Protein AF-A0AAW9DZJ7-F1 (afdb_monomer)

Foldseek 3Di:
DDVVVVVVVVVVVVVVVVVVPPPDDFFFWDDWDADPQFIWTWTDDDPDIDIDGHHHPDDDDRTDPPPD

Solvent-accessible surface area (backbone atoms only — not comparable to full-atom values): 4223 Å² total; per-residue (Å²): 134,61,70,68,59,56,51,52,52,52,52,52,53,51,62,61,54,58,65,68,75,69,67,72,81,68,32,36,56,72,46,78,48,84,49,98,89,17,21,37,31,32,23,48,51,91,91,50,71,48,78,50,76,44,60,64,92,54,78,71,62,67,44,50,79,81,89,122

Nearest PDB structures (foldseek):
  2d62-assembly1_A-2  TM=6.928E-01  e=1.068E+00  Pyrococcus horikoshii
  7x0q-assembly1_B  TM=7.327E-01  e=1.845E+00  Acetivibrio thermocellus
  2it1-assembly1_B  TM=6.776E-01  e=2.084E+00  Pyrococcus horikoshii
  7x0q-assembly1_A  TM=6.810E-01  e=2.214E+00  Acetivibrio thermocellus
  4wqs-assembly2_N  TM=5.625E-01  e=1.005E+00  Thermus thermophilus HB8

Structure (mmCIF, N/CA/C/O backbone):
data_AF-A0AAW9DZJ7-F1
#
_entry.id   AF-A0AAW9DZJ7-F1
#
loop_
_atom_site.group_PDB
_atom_site.id
_atom_site.type_symbol
_atom_site.label_atom_id
_atom_site.label_alt_id
_atom_site.label_comp_id
_atom_site.label_asym_id
_atom_site.label_entity_id
_atom_site.label_seq_id
_atom_site.pdbx_PDB_ins_code
_atom_site.Cartn_x
_atom_site.Cartn_y
_atom_site.Cartn_z
_atom_site.occupancy
_atom_site.B_iso_or_equiv
_atom_site.auth_seq_id
_atom_site.auth_comp_id
_atom_site.auth_asym_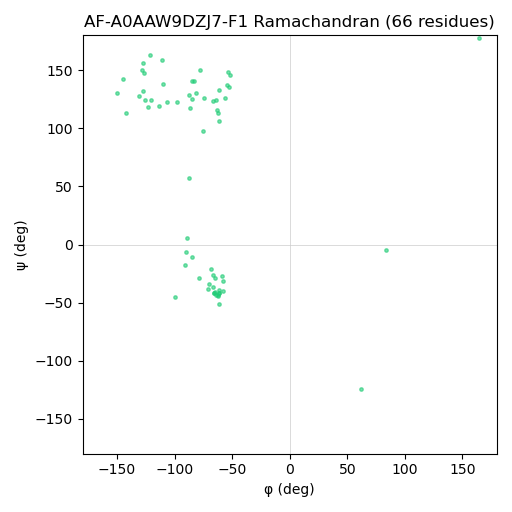id
_atom_site.auth_atom_id
_atom_site.pdbx_PDB_model_num
ATOM 1 N N . MET A 1 1 ? 40.926 3.741 -27.704 1.00 57.66 1 MET A N 1
ATOM 2 C CA . MET A 1 1 ? 40.062 3.231 -26.613 1.00 57.66 1 MET A CA 1
ATOM 3 C C . MET A 1 1 ? 39.958 1.723 -26.764 1.00 57.66 1 MET A C 1
ATOM 5 O O . MET A 1 1 ? 39.763 1.266 -27.881 1.00 57.66 1 MET A O 1
ATOM 9 N N . ASN A 1 2 ? 40.191 0.959 -25.695 1.00 78.00 2 ASN A N 1
ATOM 10 C CA . ASN A 1 2 ? 40.286 -0.501 -25.758 1.00 78.00 2 ASN A CA 1
ATOM 11 C C . ASN A 1 2 ? 38.879 -1.128 -25.752 1.00 78.00 2 ASN A C 1
ATOM 13 O O . ASN A 1 2 ? 38.058 -0.772 -24.906 1.00 78.00 2 ASN A O 1
ATOM 17 N N . ALA A 1 3 ? 38.592 -2.040 -26.684 1.00 72.88 3 ALA A N 1
ATOM 18 C CA . ALA A 1 3 ? 37.259 -2.627 -26.875 1.00 72.88 3 ALA A CA 1
ATOM 19 C C . ALA A 1 3 ? 36.730 -3.334 -25.611 1.00 72.88 3 ALA A C 1
ATOM 21 O O . ALA A 1 3 ? 35.539 -3.285 -25.318 1.00 72.88 3 ALA A O 1
ATOM 22 N N . VAL A 1 4 ? 37.632 -3.902 -24.808 1.00 75.19 4 VAL A N 1
ATOM 23 C CA . VAL A 1 4 ? 37.328 -4.532 -23.511 1.00 75.19 4 VAL A CA 1
ATOM 24 C C . VAL A 1 4 ? 36.738 -3.534 -22.512 1.00 75.19 4 VAL A C 1
ATOM 26 O O . VAL A 1 4 ? 35.808 -3.848 -21.775 1.00 75.19 4 VAL A O 1
ATOM 29 N N . GLN A 1 5 ? 37.253 -2.307 -22.508 1.00 74.75 5 GLN A N 1
ATOM 30 C CA . GLN A 1 5 ? 36.823 -1.269 -21.578 1.00 74.75 5 GLN A CA 1
ATOM 31 C C . GLN A 1 5 ? 35.416 -0.774 -21.932 1.00 74.75 5 GLN A C 1
ATOM 33 O O . GLN A 1 5 ? 34.586 -0.596 -21.048 1.00 74.75 5 GLN A O 1
ATOM 38 N N . LEU A 1 6 ? 35.130 -0.661 -23.233 1.00 77.69 6 LEU A N 1
ATOM 39 C CA . LEU A 1 6 ? 33.806 -0.345 -23.775 1.00 77.69 6 LEU A CA 1
ATOM 40 C C . LEU A 1 6 ? 32.764 -1.417 -23.420 1.00 77.69 6 LEU A C 1
ATOM 42 O O . LEU A 1 6 ? 31.660 -1.081 -22.998 1.00 77.69 6 LEU A O 1
ATOM 46 N N . LEU A 1 7 ? 33.130 -2.696 -23.533 1.00 81.00 7 LEU A N 1
ATOM 47 C CA . LEU A 1 7 ? 32.254 -3.819 -23.184 1.00 81.00 7 LEU A CA 1
ATOM 48 C C . LEU A 1 7 ? 31.944 -3.869 -21.681 1.00 81.00 7 LEU A C 1
ATOM 50 O O . LEU A 1 7 ? 30.788 -4.061 -21.306 1.00 81.00 7 LEU A O 1
ATOM 54 N N . CYS A 1 8 ? 32.938 -3.626 -20.820 1.00 79.69 8 CYS A N 1
ATOM 55 C CA . CYS A 1 8 ? 32.720 -3.527 -19.374 1.00 79.69 8 CYS A CA 1
ATOM 56 C C . CYS A 1 8 ? 31.785 -2.370 -19.006 1.00 79.69 8 CYS A C 1
ATOM 58 O O . CYS A 1 8 ? 30.878 -2.547 -18.195 1.00 79.69 8 CYS A O 1
ATOM 60 N N . SER A 1 9 ? 31.967 -1.194 -19.613 1.00 78.94 9 SER A N 1
ATOM 61 C CA . SER A 1 9 ? 31.078 -0.051 -19.381 1.00 78.94 9 SER A CA 1
ATOM 62 C C . SER A 1 9 ? 29.639 -0.355 -19.804 1.00 78.94 9 SER A C 1
ATOM 64 O O . SER A 1 9 ? 28.707 -0.035 -19.069 1.00 78.94 9 SER A O 1
ATOM 66 N N . LEU A 1 10 ? 29.449 -1.019 -20.948 1.00 80.94 10 LEU A N 1
ATOM 67 C CA . LEU A 1 10 ? 28.125 -1.386 -21.448 1.00 80.94 10 LEU A CA 1
ATOM 68 C C . LEU A 1 10 ? 27.424 -2.402 -20.533 1.00 80.94 10 LEU A C 1
ATOM 70 O O . LEU A 1 10 ? 26.241 -2.251 -20.235 1.00 80.94 10 LEU A O 1
ATOM 74 N N . ALA A 1 11 ? 28.163 -3.402 -20.043 1.00 80.31 11 ALA A N 1
ATOM 75 C CA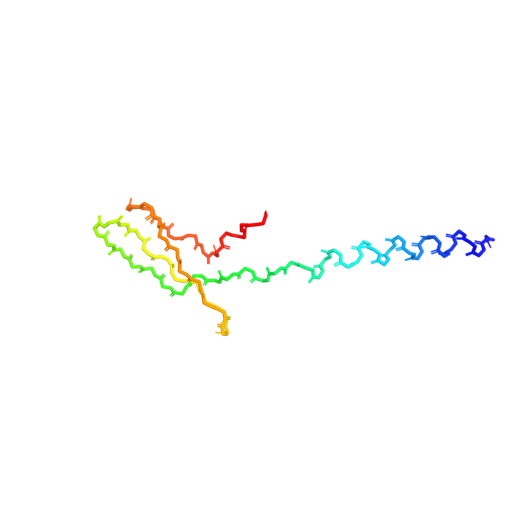 . ALA A 1 11 ? 27.641 -4.400 -19.114 1.00 80.31 11 ALA A CA 1
ATOM 76 C C . ALA A 1 11 ? 27.173 -3.764 -17.795 1.00 80.31 11 ALA A C 1
ATOM 78 O O . ALA A 1 11 ? 26.096 -4.095 -17.300 1.00 80.31 11 ALA A O 1
ATOM 79 N N . LEU A 1 12 ? 27.935 -2.806 -17.256 1.00 77.25 12 LEU A N 1
ATOM 80 C CA . LEU A 1 12 ? 27.559 -2.082 -16.038 1.00 77.25 12 LEU A CA 1
ATOM 81 C C . LEU A 1 12 ? 26.294 -1.232 -16.231 1.00 77.25 12 LEU A C 1
ATOM 83 O O . LEU A 1 12 ? 25.424 -1.230 -15.361 1.00 77.25 12 LEU A O 1
ATOM 87 N N . ILE A 1 13 ? 26.158 -0.558 -17.379 1.00 78.19 13 ILE A N 1
ATOM 88 C CA . ILE A 1 13 ? 24.958 0.226 -17.714 1.00 78.19 13 ILE A CA 1
ATOM 89 C C . ILE A 1 13 ? 23.731 -0.688 -17.834 1.00 78.19 13 ILE A C 1
ATOM 91 O O . ILE A 1 13 ? 22.671 -0.375 -17.288 1.00 78.19 13 ILE A O 1
ATOM 95 N N . LEU A 1 14 ? 23.877 -1.840 -18.494 1.00 73.06 14 LEU A N 1
ATOM 96 C CA . LEU A 1 14 ? 22.797 -2.815 -18.638 1.00 73.06 14 LEU A CA 1
ATOM 97 C C . LEU A 1 14 ? 22.334 -3.335 -17.271 1.00 73.06 14 LEU A C 1
ATOM 99 O O . LEU A 1 14 ? 21.149 -3.238 -16.963 1.00 73.06 14 LEU A O 1
ATOM 103 N N . VAL A 1 15 ? 23.249 -3.791 -16.410 1.00 71.44 15 VAL A N 1
ATOM 104 C CA . VAL A 1 15 ? 22.918 -4.281 -15.056 1.00 71.44 15 VAL A CA 1
ATOM 105 C C . VAL A 1 15 ? 22.206 -3.216 -14.213 1.00 71.44 15 VAL A C 1
ATOM 107 O O . VAL A 1 15 ? 21.245 -3.535 -13.511 1.00 71.44 15 VAL A O 1
ATOM 110 N N . ALA A 1 16 ? 22.628 -1.951 -14.304 1.00 63.44 16 ALA A N 1
ATOM 111 C CA . ALA A 1 16 ? 21.974 -0.849 -13.601 1.00 63.44 16 ALA A CA 1
ATOM 112 C C . ALA A 1 16 ? 20.547 -0.584 -14.119 1.00 63.44 16 ALA A C 1
ATOM 114 O O . ALA A 1 16 ? 19.650 -0.297 -13.328 1.00 63.44 16 ALA A O 1
ATOM 115 N N . SER A 1 17 ? 20.310 -0.732 -15.425 1.00 62.44 17 SER A N 1
ATOM 116 C CA . SER A 1 17 ? 18.990 -0.504 -16.027 1.00 62.44 17 SER A CA 1
ATOM 117 C C . SER A 1 17 ? 17.943 -1.561 -15.644 1.00 62.44 17 SER A C 1
ATOM 119 O O . SER A 1 17 ? 16.782 -1.216 -15.430 1.00 62.44 17 SER A O 1
ATOM 121 N N . PHE A 1 18 ? 18.339 -2.826 -15.453 1.00 61.00 18 PHE A N 1
ATOM 122 C CA . PHE A 1 18 ? 17.410 -3.897 -15.059 1.00 61.00 18 PHE A CA 1
ATOM 123 C C . PHE A 1 18 ? 16.794 -3.686 -13.669 1.00 61.00 18 PHE A C 1
ATOM 125 O O . PHE A 1 18 ? 15.664 -4.106 -13.428 1.00 61.00 18 PHE A O 1
ATOM 132 N N . ARG A 1 19 ? 17.498 -3.004 -12.756 1.00 57.75 19 ARG A N 1
ATOM 133 C CA . ARG A 1 19 ? 17.001 -2.732 -11.397 1.00 57.75 19 ARG A CA 1
ATOM 134 C C . ARG A 1 19 ? 15.816 -1.762 -11.368 1.00 57.75 19 ARG A C 1
ATOM 136 O O . ARG A 1 19 ? 15.069 -1.780 -10.398 1.00 57.75 19 ARG A O 1
ATOM 143 N N . ILE A 1 20 ? 15.620 -0.957 -12.414 1.00 57.50 20 ILE A N 1
ATOM 144 C CA . ILE A 1 20 ? 14.544 0.047 -12.475 1.00 57.50 20 ILE A CA 1
ATOM 145 C C . ILE A 1 20 ? 13.190 -0.600 -12.821 1.00 57.50 20 ILE A C 1
ATOM 147 O O . ILE A 1 20 ? 12.150 -0.128 -12.378 1.00 57.50 20 ILE A O 1
ATOM 151 N N . PHE A 1 21 ? 13.188 -1.711 -13.563 1.00 55.22 21 PHE A N 1
ATOM 152 C CA . PHE A 1 21 ? 11.958 -2.346 -14.057 1.00 55.22 21 PHE A CA 1
ATOM 153 C C . PHE A 1 21 ? 11.355 -3.401 -13.121 1.00 55.22 21 PHE A C 1
ATOM 155 O O . PHE A 1 21 ? 10.257 -3.880 -13.384 1.00 55.22 21 PHE A O 1
ATOM 162 N N . ALA A 1 22 ? 12.039 -3.757 -12.033 1.00 58.53 22 ALA A N 1
ATOM 163 C CA . ALA A 1 22 ? 11.549 -4.742 -11.068 1.00 58.53 22 ALA A CA 1
ATOM 164 C C . ALA A 1 22 ? 10.700 -4.131 -9.939 1.00 58.53 22 ALA A C 1
ATOM 166 O O . ALA A 1 22 ? 10.354 -4.835 -8.995 1.00 58.53 22 ALA A O 1
ATOM 167 N N . GLN A 1 23 ? 10.389 -2.830 -9.990 1.00 57.34 23 GLN A N 1
ATOM 168 C CA . GLN A 1 23 ? 9.534 -2.215 -8.981 1.00 57.34 23 GLN A CA 1
ATOM 169 C C . GLN A 1 23 ? 8.084 -2.627 -9.245 1.00 57.34 23 GLN A C 1
ATOM 171 O O . GLN A 1 23 ? 7.416 -2.078 -10.123 1.00 57.34 23 GLN A O 1
ATOM 176 N N . GLU A 1 24 ? 7.628 -3.648 -8.519 1.00 65.25 24 GLU A N 1
ATOM 177 C CA . GLU A 1 24 ? 6.252 -4.118 -8.605 1.00 65.25 24 GLU A CA 1
ATOM 178 C C . GLU A 1 24 ? 5.298 -2.951 -8.312 1.00 65.25 24 GLU A C 1
ATOM 180 O O . GLU A 1 24 ? 5.459 -2.254 -7.304 1.00 65.25 24 GLU A O 1
ATOM 185 N N . PRO A 1 25 ? 4.334 -2.674 -9.205 1.00 69.62 25 PRO A N 1
ATOM 186 C CA . PRO A 1 25 ? 3.442 -1.543 -9.035 1.00 69.62 25 PRO A CA 1
ATOM 187 C C . PRO A 1 25 ? 2.602 -1.710 -7.755 1.00 69.62 25 PRO A C 1
ATOM 189 O O . PRO A 1 25 ? 1.713 -2.558 -7.731 1.00 69.62 25 PRO A O 1
ATOM 192 N N . GLU A 1 26 ? 2.800 -0.862 -6.737 1.00 81.81 26 GLU A N 1
ATOM 193 C CA . GLU A 1 26 ? 2.070 -0.961 -5.456 1.00 81.81 26 GLU A CA 1
ATOM 194 C C . GLU A 1 26 ? 0.544 -0.966 -5.649 1.00 81.81 26 GLU A C 1
ATOM 196 O O . GLU A 1 26 ? 0.011 -0.173 -6.436 1.00 81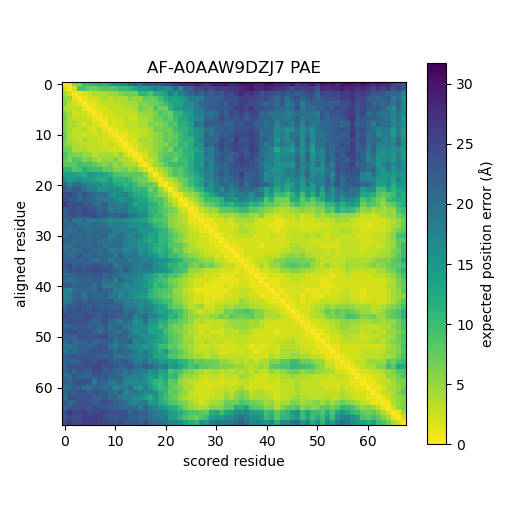.81 26 GLU A O 1
ATOM 201 N N . LEU A 1 27 ? -0.170 -1.834 -4.926 1.00 88.69 27 LEU A N 1
ATOM 202 C CA . LEU A 1 27 ? -1.623 -1.984 -5.043 1.00 88.69 27 LEU A CA 1
ATOM 203 C C . LEU A 1 27 ? -2.346 -0.795 -4.384 1.00 88.69 27 LEU A C 1
ATOM 205 O O . LEU A 1 27 ? -2.095 -0.513 -3.216 1.00 88.69 27 LEU A O 1
ATOM 209 N N . PRO A 1 28 ? -3.246 -0.079 -5.077 1.00 90.88 28 PRO A N 1
ATOM 210 C CA . PRO A 1 28 ? -3.971 1.045 -4.495 1.00 90.88 28 PRO A CA 1
ATOM 211 C C . PRO A 1 28 ? -5.111 0.569 -3.589 1.00 90.88 28 PRO A C 1
ATOM 213 O O . PRO A 1 28 ? -5.713 -0.480 -3.827 1.00 90.88 28 PRO A O 1
ATOM 216 N N . LEU A 1 29 ? -5.432 1.365 -2.567 1.00 92.31 29 LEU A N 1
ATOM 217 C CA . LEU A 1 29 ? -6.554 1.104 -1.669 1.00 92.31 29 LEU A CA 1
ATOM 218 C C . LEU A 1 29 ? -7.881 1.222 -2.429 1.00 92.31 29 LEU A C 1
ATOM 220 O O . LEU A 1 29 ? -8.193 2.266 -3.004 1.00 92.31 29 LEU A O 1
ATOM 224 N N . LYS A 1 30 ? -8.667 0.150 -2.395 1.00 93.81 30 LYS A N 1
ATOM 225 C CA . LYS A 1 30 ? -9.990 0.049 -3.010 1.00 93.81 30 LYS A CA 1
ATOM 226 C C . LYS A 1 30 ? -11.102 0.260 -1.991 1.00 93.81 30 LYS A C 1
ATOM 228 O O . LYS A 1 30 ? -12.061 0.972 -2.271 1.00 93.81 30 LYS A O 1
ATOM 233 N N . GLU A 1 31 ? -10.970 -0.370 -0.828 1.00 92.44 31 GLU A N 1
ATOM 234 C CA . GLU A 1 31 ? -12.012 -0.403 0.194 1.00 92.44 31 GLU A CA 1
ATOM 235 C C . GLU A 1 31 ? -11.399 -0.381 1.595 1.00 92.44 31 GLU A C 1
ATOM 237 O O . GLU A 1 31 ? -10.366 -1.005 1.850 1.00 92.44 31 GLU A O 1
ATOM 242 N N . GLN A 1 32 ? -12.062 0.334 2.502 1.00 93.12 32 GLN A N 1
ATOM 243 C CA . GLN A 1 32 ? -11.764 0.359 3.926 1.00 93.12 32 GLN A CA 1
ATOM 244 C C . GLN A 1 32 ? -13.037 0.002 4.692 1.00 93.12 32 GLN A C 1
ATOM 246 O O . GLN A 1 32 ? -14.057 0.672 4.537 1.00 93.12 32 GLN A O 1
ATOM 251 N N . VAL A 1 33 ? -12.961 -1.023 5.538 1.00 92.38 33 VAL A N 1
ATOM 252 C CA . VAL A 1 33 ? -14.081 -1.458 6.379 1.00 92.38 33 VAL A CA 1
ATOM 253 C C . VAL A 1 33 ? -13.642 -1.436 7.833 1.00 92.38 33 VAL A C 1
ATOM 255 O O . VAL A 1 33 ? -12.725 -2.156 8.219 1.00 92.38 33 VAL A O 1
ATOM 258 N N . ASN A 1 34 ? -14.305 -0.624 8.650 1.00 92.75 34 ASN A N 1
ATOM 259 C CA . ASN A 1 34 ? -14.045 -0.588 10.083 1.00 92.75 34 ASN A CA 1
ATOM 260 C C . ASN A 1 34 ? -14.869 -1.680 10.769 1.00 92.75 34 ASN A C 1
ATOM 262 O O . ASN A 1 34 ? -16.089 -1.724 10.619 1.00 92.75 34 ASN A O 1
ATOM 266 N N . THR A 1 35 ? -14.194 -2.536 11.525 1.00 89.06 35 THR A N 1
ATOM 267 C CA . THR A 1 35 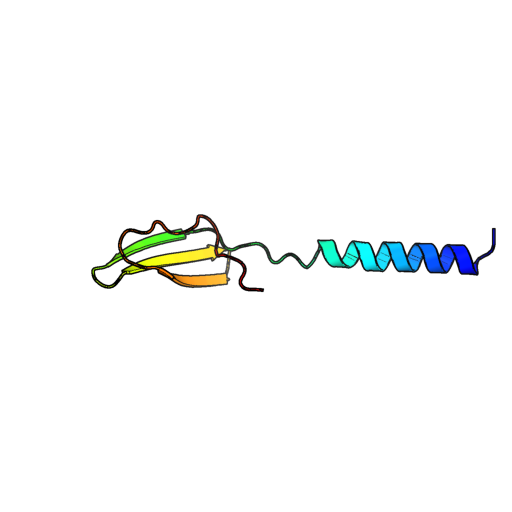? -14.793 -3.584 12.356 1.00 89.06 35 THR A CA 1
ATOM 268 C C . THR A 1 35 ? -14.378 -3.381 13.810 1.00 89.06 35 THR A C 1
ATOM 270 O O . THR A 1 35 ? -13.425 -2.660 14.106 1.00 89.06 35 THR A O 1
ATOM 273 N N . ASP A 1 36 ? -15.097 -4.019 14.722 1.00 89.75 36 ASP A N 1
ATOM 274 C CA . ASP A 1 36 ? -14.790 -4.089 16.152 1.00 89.75 36 ASP A CA 1
ATOM 275 C C . ASP A 1 36 ? -13.417 -4.723 16.441 1.00 89.75 36 ASP A C 1
ATOM 277 O O . ASP A 1 36 ? -12.763 -4.359 17.416 1.00 89.75 36 ASP A O 1
ATOM 281 N N . GLU A 1 37 ? -12.941 -5.595 15.552 1.00 86.69 37 GLU A N 1
ATOM 282 C CA . GLU A 1 37 ? -11.658 -6.296 15.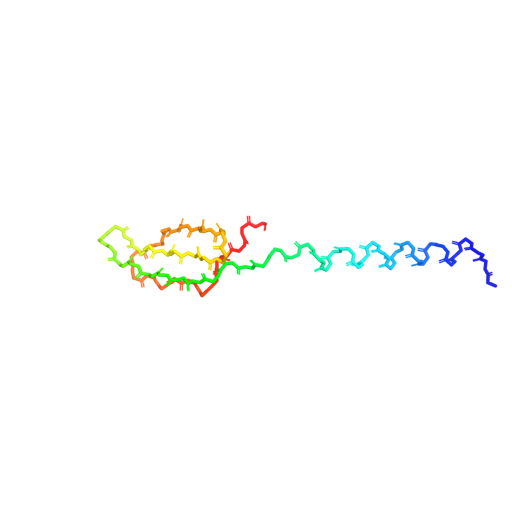683 1.00 86.69 37 GLU A CA 1
ATOM 283 C C . GLU A 1 37 ? -10.485 -5.542 15.027 1.00 86.69 37 GLU A C 1
ATOM 285 O O . GLU A 1 37 ? -9.316 -5.805 15.314 1.00 86.69 37 GLU A O 1
ATOM 290 N N . GLY A 1 38 ? -10.769 -4.588 14.137 1.00 90.69 38 GLY A N 1
ATOM 291 C CA . GLY A 1 38 ? -9.751 -3.883 13.358 1.00 90.69 38 GLY A CA 1
ATOM 292 C C . GLY A 1 38 ? -10.308 -3.123 12.163 1.00 90.69 38 GLY A C 1
ATOM 293 O O . GLY A 1 38 ? -11.493 -3.187 11.840 1.00 90.69 38 GLY A O 1
ATOM 294 N N . THR A 1 39 ? -9.435 -2.425 11.451 1.00 93.62 39 THR A N 1
ATOM 295 C CA . THR A 1 39 ? -9.765 -1.836 10.153 1.00 93.62 39 THR A CA 1
ATOM 296 C C . THR A 1 39 ? -9.263 -2.759 9.044 1.00 93.62 39 THR A C 1
ATOM 298 O O . THR A 1 39 ? -8.077 -3.067 8.963 1.00 93.62 39 THR A O 1
ATOM 301 N N . ILE A 1 40 ? -10.158 -3.210 8.171 1.00 93.25 40 ILE A N 1
ATOM 302 C CA . ILE A 1 40 ? -9.835 -4.025 7.000 1.00 93.25 40 ILE A CA 1
ATOM 303 C C . ILE A 1 40 ? -9.502 -3.099 5.828 1.00 93.25 40 ILE A C 1
ATOM 305 O O . ILE A 1 40 ? -10.298 -2.229 5.480 1.00 93.25 40 ILE A O 1
ATOM 309 N N . CYS A 1 41 ? -8.363 -3.338 5.185 1.00 93.44 41 CYS A N 1
ATOM 310 C CA . CYS A 1 41 ? -7.887 -2.633 4.001 1.00 93.44 41 CYS A CA 1
ATOM 311 C C . CYS A 1 41 ? -7.869 -3.595 2.814 1.00 93.44 41 CYS A C 1
ATOM 313 O O . CYS A 1 41 ? -7.171 -4.608 2.850 1.00 93.44 41 CYS A O 1
ATOM 315 N N . VAL A 1 42 ? -8.631 -3.295 1.765 1.00 93.44 42 VAL A N 1
ATOM 316 C CA . VAL A 1 42 ? -8.627 -4.068 0.517 1.00 93.44 42 VAL A CA 1
ATOM 317 C C . VAL A 1 42 ? -7.907 -3.258 -0.547 1.00 93.44 42 VAL A C 1
ATOM 319 O O . VAL A 1 42 ? -8.316 -2.138 -0.855 1.00 93.44 42 VAL A O 1
ATOM 322 N N . TYR A 1 43 ? -6.861 -3.836 -1.122 1.00 93.31 43 TYR A N 1
ATOM 323 C CA . TYR A 1 43 ? -6.067 -3.254 -2.194 1.00 93.31 43 TYR A CA 1
ATOM 324 C C . TYR A 1 43 ? -6.313 -4.013 -3.495 1.00 93.31 43 TYR A C 1
ATOM 326 O O . TYR A 1 43 ? -6.401 -5.240 -3.490 1.00 93.31 43 TYR A O 1
ATOM 334 N N . GLU A 1 44 ? -6.453 -3.306 -4.614 1.00 90.88 44 GLU A N 1
ATOM 335 C CA . GLU A 1 44 ? -6.817 -3.938 -5.886 1.00 90.88 44 GLU A CA 1
ATOM 336 C C . GLU A 1 44 ? -6.236 -3.191 -7.091 1.00 90.88 44 GLU A C 1
ATOM 338 O O . GLU A 1 44 ? -6.421 -1.981 -7.241 1.00 90.88 44 GLU A O 1
ATOM 343 N N . ARG A 1 45 ? -5.579 -3.919 -7.998 1.00 87.81 45 ARG A N 1
ATOM 344 C CA . ARG A 1 45 ? -5.191 -3.431 -9.328 1.00 87.81 45 ARG A CA 1
ATOM 345 C C . ARG A 1 45 ? -5.339 -4.546 -10.359 1.00 87.81 45 ARG A C 1
ATOM 347 O O . ARG A 1 45 ? -4.564 -5.499 -10.363 1.00 87.81 45 ARG A O 1
ATOM 354 N N . GLY A 1 46 ? -6.279 -4.382 -11.288 1.00 86.56 46 GLY A N 1
ATOM 355 C CA . GLY A 1 46 ? -6.552 -5.405 -12.300 1.00 86.56 46 GLY A CA 1
ATOM 356 C C . GLY A 1 46 ? -7.016 -6.701 -11.634 1.00 86.56 46 GLY A C 1
ATOM 357 O O . GLY A 1 46 ? -7.964 -6.674 -10.861 1.00 86.56 46 GLY A O 1
ATOM 358 N N . GLU A 1 47 ? -6.332 -7.810 -11.906 1.00 85.44 47 GLU A N 1
ATOM 359 C CA . GLU A 1 47 ? -6.626 -9.117 -11.293 1.00 85.44 47 GLU A CA 1
ATOM 360 C C . GLU A 1 47 ? -5.944 -9.322 -9.929 1.00 85.44 47 GLU A C 1
ATOM 362 O O . GLU A 1 47 ? -6.255 -10.274 -9.214 1.00 85.44 47 GLU A O 1
ATOM 367 N N . HIS A 1 48 ? -5.017 -8.440 -9.544 1.00 85.69 48 HIS A N 1
ATOM 368 C CA . HIS A 1 48 ? -4.291 -8.557 -8.286 1.00 85.69 48 HIS A CA 1
ATOM 369 C C . HIS A 1 48 ? -5.097 -7.891 -7.165 1.00 85.69 48 HIS A C 1
ATOM 371 O O . HIS A 1 48 ? -5.339 -6.681 -7.192 1.00 85.69 48 HIS A O 1
ATOM 377 N N . ARG A 1 49 ? -5.497 -8.687 -6.169 1.00 88.44 49 ARG A N 1
ATOM 378 C CA . ARG A 1 49 ? -6.231 -8.240 -4.983 1.00 88.44 49 ARG A CA 1
ATOM 379 C C . ARG A 1 49 ? -5.537 -8.708 -3.711 1.00 88.44 49 ARG A C 1
ATOM 381 O O . ARG A 1 49 ? -5.249 -9.890 -3.560 1.00 88.44 49 ARG A O 1
ATOM 388 N N . GLU A 1 50 ? -5.357 -7.789 -2.775 1.00 90.56 50 GLU A N 1
ATOM 389 C CA . GLU A 1 50 ? -4.776 -8.042 -1.461 1.00 90.56 50 GLU A CA 1
ATOM 390 C C . GLU A 1 50 ? -5.718 -7.530 -0.366 1.00 90.56 50 GLU A C 1
ATOM 392 O O . GLU A 1 50 ? -6.452 -6.556 -0.549 1.00 90.56 50 GLU A O 1
ATOM 397 N N . LYS A 1 51 ? -5.728 -8.203 0.783 1.00 90.38 51 LYS A N 1
ATOM 398 C CA . LYS A 1 51 ? -6.496 -7.795 1.958 1.00 90.38 51 LYS A CA 1
ATOM 399 C C . LYS A 1 51 ? -5.586 -7.827 3.173 1.00 90.38 51 LYS A C 1
ATOM 401 O O . LYS A 1 51 ? -5.004 -8.866 3.465 1.00 90.38 51 LYS A O 1
ATOM 406 N N . ASN A 1 52 ? -5.548 -6.724 3.911 1.00 89.38 52 ASN A N 1
ATOM 407 C CA . ASN A 1 52 ? -4.811 -6.619 5.161 1.00 89.38 52 ASN A CA 1
ATOM 408 C C . ASN A 1 52 ? -5.717 -6.109 6.291 1.00 89.38 52 ASN A C 1
ATOM 410 O O . ASN A 1 52 ? -6.734 -5.463 6.031 1.00 89.38 52 ASN A O 1
ATOM 414 N N . VAL A 1 53 ? -5.372 -6.409 7.542 1.00 90.88 53 VAL A N 1
ATOM 415 C CA . VAL A 1 53 ? -6.100 -5.928 8.727 1.00 90.88 53 VAL A CA 1
ATOM 416 C C . VAL A 1 53 ? -5.139 -5.128 9.589 1.00 90.88 53 VAL A C 1
ATOM 418 O O . VAL A 1 53 ? -4.084 -5.628 9.970 1.00 90.88 53 VAL A O 1
ATOM 421 N N . ILE A 1 54 ? -5.499 -3.883 9.887 1.00 92.00 54 ILE A N 1
ATOM 422 C CA . ILE A 1 54 ? -4.737 -2.993 10.764 1.00 92.00 54 ILE A CA 1
ATOM 423 C C . ILE A 1 54 ? -5.507 -2.754 12.071 1.00 92.00 54 ILE A C 1
ATOM 425 O O . ILE A 1 54 ? -6.728 -2.937 12.106 1.00 92.00 54 ILE A O 1
ATOM 429 N N . PRO A 1 55 ? -4.827 -2.342 13.154 1.00 91.81 55 PRO A N 1
ATOM 430 C CA . PRO A 1 55 ? -5.481 -2.041 14.422 1.00 91.81 55 PRO A CA 1
ATOM 431 C C . PRO A 1 55 ? -6.634 -1.034 14.289 1.00 91.81 55 PRO A C 1
ATOM 433 O O . PRO A 1 55 ? -6.594 -0.118 13.462 1.00 91.81 55 PRO A O 1
ATOM 436 N N . VAL A 1 56 ? -7.646 -1.184 15.149 1.00 86.50 56 VAL A N 1
ATOM 437 C CA . VAL A 1 56 ? -8.820 -0.298 15.206 1.00 86.50 56 VAL A CA 1
ATOM 438 C C . VAL A 1 56 ? -8.395 1.167 15.325 1.00 86.50 56 VAL A C 1
ATOM 440 O O . VAL A 1 56 ? -7.524 1.523 16.118 1.00 86.50 56 VAL A O 1
ATOM 443 N N . GLY A 1 57 ? -9.041 2.030 14.541 1.00 77.88 57 GLY A N 1
ATOM 444 C CA . GLY A 1 57 ? -8.810 3.476 14.571 1.00 77.88 57 GLY A CA 1
ATOM 445 C C . GLY A 1 57 ? -7.626 3.948 13.727 1.00 77.88 57 GLY A C 1
ATOM 446 O O . GLY A 1 57 ? -7.441 5.155 13.578 1.00 77.88 57 GLY A O 1
ATOM 447 N N . GLN A 1 58 ? -6.859 3.036 13.122 1.00 87.25 58 GLN A N 1
ATOM 448 C CA . GLN A 1 58 ? -5.891 3.399 12.091 1.00 87.25 58 GLN A CA 1
ATOM 449 C C . GLN A 1 58 ? -6.561 3.474 10.717 1.00 87.25 58 GLN A C 1
ATOM 451 O O . GLN A 1 58 ? -7.433 2.669 10.374 1.00 87.25 58 GLN A O 1
ATOM 456 N N . ALA A 1 59 ? -6.149 4.467 9.929 1.00 89.50 59 ALA A N 1
ATOM 457 C CA . ALA A 1 59 ? -6.564 4.600 8.543 1.00 89.50 59 ALA A CA 1
ATOM 458 C C . ALA A 1 59 ? -5.692 3.719 7.643 1.00 89.50 59 ALA A C 1
ATOM 460 O O . ALA A 1 59 ? -4.478 3.641 7.831 1.00 89.50 59 ALA A O 1
ATOM 461 N N . CYS A 1 60 ? -6.311 3.089 6.646 1.00 91.38 60 CYS A N 1
ATOM 462 C CA . CYS A 1 60 ? -5.599 2.283 5.672 1.00 91.38 60 CYS A CA 1
ATOM 463 C C . CYS A 1 60 ? -4.602 3.154 4.896 1.00 91.38 60 CYS A C 1
ATOM 465 O O . CYS A 1 60 ? -4.978 4.230 4.414 1.00 91.38 60 CYS A O 1
ATOM 467 N N . PRO A 1 61 ? -3.349 2.700 4.729 1.00 90.25 61 PRO A N 1
ATOM 468 C CA . PRO A 1 61 ? -2.423 3.293 3.775 1.00 90.25 61 PRO A CA 1
ATOM 469 C C . PRO A 1 61 ? -3.055 3.385 2.383 1.00 90.25 61 PRO A C 1
ATOM 471 O O . PRO A 1 61 ? -3.826 2.509 1.992 1.00 90.25 61 PRO A O 1
ATOM 474 N N . LYS A 1 62 ? -2.724 4.435 1.622 1.00 89.50 62 LYS A N 1
ATOM 475 C CA . LYS A 1 62 ? -3.275 4.647 0.268 1.00 89.50 62 LYS A CA 1
ATOM 476 C C . LYS A 1 62 ? -2.810 3.593 -0.740 1.00 89.50 62 LYS A C 1
ATOM 478 O O . LYS A 1 62 ? -3.507 3.348 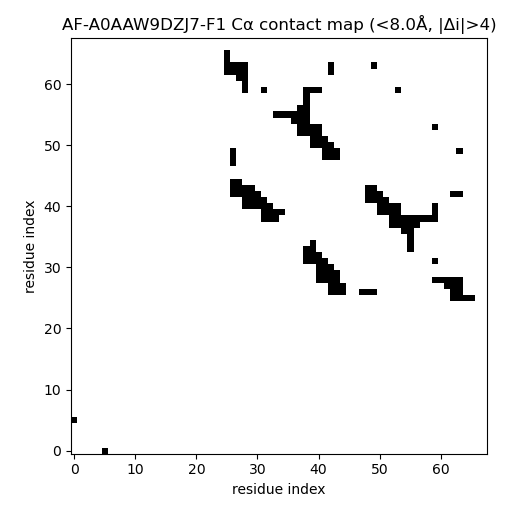-1.723 1.00 89.50 62 LYS A O 1
ATOM 483 N N . THR A 1 63 ? -1.649 2.999 -0.499 1.00 88.50 63 THR A N 1
ATOM 484 C CA . THR A 1 63 ? -1.077 1.895 -1.267 1.00 88.50 63 THR A CA 1
ATOM 485 C C . THR A 1 63 ? -0.689 0.770 -0.319 1.00 88.50 63 THR A C 1
ATOM 487 O O . THR A 1 63 ? -0.409 1.025 0.854 1.00 88.50 63 THR A O 1
ATOM 490 N N . SER A 1 64 ? -0.736 -0.472 -0.799 1.00 84.75 64 SER A N 1
ATOM 491 C CA . SER A 1 64 ? -0.279 -1.622 -0.026 1.00 84.75 64 SER A CA 1
ATOM 492 C C . SER A 1 64 ? 1.221 -1.457 0.218 1.00 84.75 64 SER A C 1
ATOM 494 O O . SER A 1 64 ? 1.953 -1.245 -0.756 1.00 84.75 64 SER A O 1
ATOM 496 N N . PRO A 1 65 ? 1.686 -1.475 1.480 1.00 70.62 65 PRO A N 1
ATOM 497 C CA . PRO A 1 65 ? 3.104 -1.376 1.767 1.00 70.62 65 PRO A CA 1
ATOM 498 C C . PRO A 1 65 ? 3.801 -2.594 1.167 1.00 70.62 65 PRO A C 1
ATOM 500 O O . PRO A 1 65 ? 3.543 -3.716 1.592 1.00 70.62 65 PRO A O 1
ATOM 503 N N . ASN A 1 66 ? 4.681 -2.364 0.191 1.00 65.88 66 ASN A N 1
ATOM 504 C CA . ASN A 1 66 ? 5.509 -3.422 -0.367 1.00 65.88 66 ASN A CA 1
ATOM 505 C C . ASN A 1 66 ? 6.394 -4.003 0.746 1.00 65.88 66 ASN A C 1
ATOM 507 O O . ASN A 1 66 ? 7.331 -3.368 1.225 1.00 65.88 66 ASN A O 1
ATOM 511 N N . ASN A 1 67 ? 6.045 -5.198 1.190 1.00 58.53 67 ASN A N 1
ATOM 512 C CA . ASN A 1 67 ? 6.716 -5.995 2.200 1.00 58.53 67 ASN A CA 1
ATOM 513 C C . ASN A 1 67 ? 7.818 -6.848 1.550 1.00 58.53 67 ASN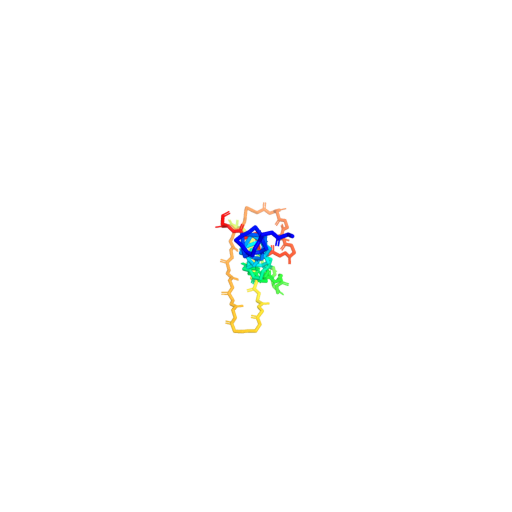 A C 1
ATOM 515 O O . ASN A 1 67 ? 7.812 -8.070 1.678 1.00 58.53 67 ASN A O 1
ATOM 519 N N . ASN A 1 68 ? 8.755 -6.186 0.861 1.00 50.72 68 ASN A N 1
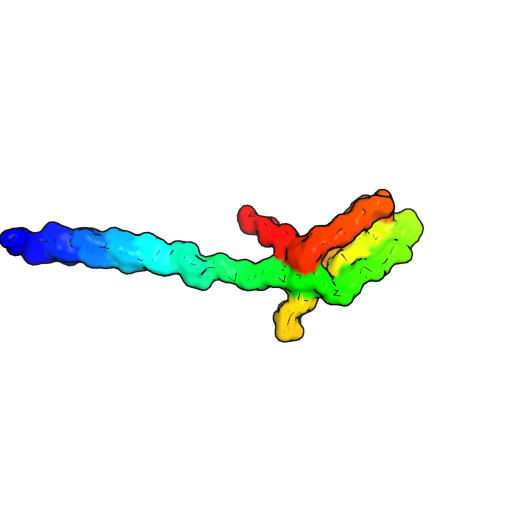ATOM 520 C CA . ASN A 1 68 ? 10.007 -6.770 0.358 1.00 50.72 68 ASN A CA 1
ATOM 521 C C . ASN A 1 68 ? 11.210 -6.340 1.201 1.00 50.72 68 ASN A C 1
ATOM 523 O O . ASN A 1 68 ? 11.302 -5.137 1.538 1.00 50.72 68 ASN A O 1
#

Radius of gyration: 20.69 Å; Cα contacts (8 Å, |Δi|>4): 87; chains: 1; bounding box: 55×14×4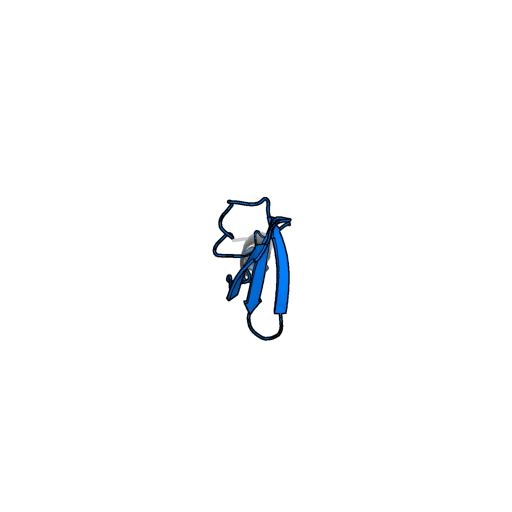3 Å

pLDDT: mean 80.7, std 12.29, range [50.72, 93.81]

Organism: Klebsiella aerogenes (NCBI:txid548)

Mean predicted aligned error: 11.36 Å

Sequence (68 aa):
MNAVQLLCSLALILVASFRIFAQEPELPLKEQVNTDEGTICVYERGEHREKNVIPVGQACPKTSPNNN

Secondary structure (DSSP, 8-state):
--HHHHHHHHHHHHHHHHTTTT---PPBEEEEEE-SS-EEEEEEETTEEEEEEE-TTPPPPSB-----